Protein AF-A0A2Z6MAR0-F1 (afdb_monomer_lite)

Radius of gyration: 30.91 Å; chains: 1; bounding box: 47×18×83 Å

Foldseek 3Di:
DVVVVVVVVVVVVVVVVVVCVVVPCPDPVDCVVVPPPPDPACDPVCVVRDDPDDPDPDDDDDDVVNVDPDDDDD

Structure (mmCIF, N/CA/C/O backbone):
data_AF-A0A2Z6MAR0-F1
#
_entry.id   AF-A0A2Z6MAR0-F1
#
loop_
_atom_site.group_PDB
_atom_site.id
_atom_site.type_symbol
_atom_site.label_atom_id
_atom_site.label_alt_id
_atom_site.label_comp_id
_atom_site.label_asym_id
_atom_site.label_entity_id
_atom_site.label_seq_id
_atom_site.pdbx_PDB_ins_code
_atom_site.Cartn_x
_atom_site.Cartn_y
_atom_site.Cartn_z
_atom_site.occupancy
_atom_site.B_iso_or_equiv
_atom_site.auth_seq_id
_atom_site.auth_comp_id
_atom_site.auth_asym_id
_atom_site.auth_atom_id
_atom_site.pdbx_PDB_model_num
ATOM 1 N N . MET A 1 1 ? -7.546 1.137 60.519 1.00 63.12 1 MET A N 1
ATOM 2 C CA . MET A 1 1 ? -7.166 2.090 59.453 1.00 63.12 1 MET A CA 1
ATOM 3 C C . MET A 1 1 ? -6.477 1.411 58.274 1.00 63.12 1 MET A C 1
ATOM 5 O O . MET A 1 1 ? -7.040 1.440 57.195 1.00 63.12 1 MET A O 1
ATOM 9 N N . ALA A 1 2 ? -5.333 0.736 58.437 1.00 80.12 2 ALA A N 1
ATOM 10 C CA . ALA A 1 2 ? -4.641 0.103 57.300 1.00 80.12 2 ALA A CA 1
ATOM 11 C C . ALA A 1 2 ? -5.476 -0.977 56.578 1.00 80.12 2 ALA A C 1
ATOM 13 O O . ALA A 1 2 ? -5.585 -0.942 55.362 1.00 80.12 2 ALA A O 1
ATOM 14 N N . LYS A 1 3 ? -6.142 -1.885 57.312 1.00 82.25 3 LYS A N 1
ATOM 15 C CA . LYS A 1 3 ? -7.023 -2.911 56.711 1.00 82.25 3 LYS A CA 1
ATOM 16 C C . LYS A 1 3 ? -8.199 -2.315 55.933 1.00 82.25 3 LYS A C 1
ATOM 18 O O . LYS A 1 3 ? -8.485 -2.770 54.836 1.00 82.25 3 LYS A O 1
ATOM 23 N N . THR A 1 4 ? -8.861 -1.296 56.479 1.00 89.19 4 THR A N 1
ATOM 24 C CA . THR A 1 4 ? -9.984 -0.628 55.806 1.00 89.19 4 THR A CA 1
ATOM 25 C C . THR A 1 4 ? -9.521 0.134 54.566 1.00 89.19 4 THR A C 1
ATOM 27 O O . THR A 1 4 ? -10.165 0.039 53.531 1.00 89.19 4 THR A O 1
ATOM 30 N N . MET A 1 5 ? -8.368 0.805 54.627 1.00 89.12 5 MET A N 1
ATOM 31 C CA . MET A 1 5 ? -7.749 1.444 53.459 1.00 89.12 5 MET A CA 1
ATOM 32 C C . MET A 1 5 ? -7.360 0.426 52.380 1.00 89.12 5 MET A C 1
ATOM 34 O O . MET A 1 5 ? -7.597 0.667 51.203 1.00 89.12 5 MET A O 1
ATOM 38 N N . LEU A 1 6 ? -6.823 -0.732 52.775 1.00 92.88 6 LEU A N 1
ATOM 39 C CA . LEU A 1 6 ? -6.434 -1.805 51.856 1.00 92.88 6 LEU A CA 1
ATOM 40 C C . LEU A 1 6 ? -7.663 -2.388 51.140 1.00 92.88 6 LEU A C 1
ATOM 42 O O . LEU A 1 6 ? -7.647 -2.547 49.923 1.00 92.88 6 LEU A O 1
ATOM 46 N N . VAL A 1 7 ? -8.760 -2.624 51.868 1.00 94.00 7 VAL A N 1
ATOM 47 C CA . VAL A 1 7 ? -10.032 -3.090 51.285 1.00 94.00 7 VAL A CA 1
ATOM 48 C C . VAL A 1 7 ? -10.597 -2.069 50.297 1.00 94.00 7 VAL A C 1
ATOM 50 O O . VAL A 1 7 ? -10.969 -2.443 49.187 1.00 94.00 7 VAL A O 1
ATOM 53 N N . VAL A 1 8 ? -10.610 -0.783 50.659 1.00 94.62 8 VAL A N 1
ATOM 54 C CA . VAL A 1 8 ? -11.073 0.289 49.763 1.00 94.62 8 VAL A CA 1
ATOM 55 C C . VAL A 1 8 ? -10.206 0.353 48.504 1.00 94.62 8 VAL A C 1
ATOM 57 O O . VAL A 1 8 ? -10.736 0.390 47.396 1.00 94.62 8 VAL A O 1
ATOM 60 N N . PHE A 1 9 ? -8.884 0.281 48.649 1.00 94.12 9 PHE A N 1
ATOM 61 C CA . PHE A 1 9 ? -7.954 0.326 47.524 1.00 94.12 9 PHE A CA 1
ATOM 62 C C . PHE A 1 9 ? -8.133 -0.860 46.565 1.00 94.12 9 PHE A C 1
ATOM 64 O O . PHE A 1 9 ? -8.255 -0.661 45.358 1.00 94.12 9 PHE A O 1
ATOM 71 N N . LEU A 1 10 ? -8.238 -2.086 47.089 1.00 93.75 10 LEU A N 1
ATOM 72 C CA . LEU A 1 10 ? -8.501 -3.273 46.268 1.00 93.75 10 LEU A CA 1
ATOM 73 C C . LEU A 1 10 ? -9.869 -3.203 45.583 1.00 93.75 10 LEU A C 1
ATOM 75 O O . LEU A 1 10 ? -9.981 -3.564 44.414 1.00 93.75 10 LEU A O 1
ATOM 79 N N . SER A 1 11 ? -10.895 -2.695 46.273 1.00 92.88 11 SER A N 1
ATOM 80 C CA . SER A 1 11 ? -12.222 -2.517 45.674 1.00 92.88 11 SER A CA 1
ATOM 81 C C . SER A 1 11 ? -12.203 -1.507 44.523 1.00 92.88 11 SER A C 1
ATOM 83 O O . SER A 1 11 ? -12.784 -1.767 43.473 1.00 92.88 11 SER A O 1
ATOM 85 N N . ALA A 1 12 ? -11.463 -0.404 44.670 1.00 93.25 12 ALA A N 1
ATOM 86 C CA . ALA A 1 12 ? -11.298 0.590 43.618 1.00 93.25 12 ALA A CA 1
ATOM 87 C C . ALA A 1 12 ? -10.547 0.015 42.407 1.00 93.25 12 ALA A C 1
ATOM 89 O O . ALA A 1 12 ? -10.971 0.229 41.275 1.00 93.25 12 ALA A O 1
ATOM 90 N N . LEU A 1 13 ? -9.487 -0.773 42.624 1.00 90.69 13 LEU A N 1
ATOM 91 C CA . LEU A 1 13 ? -8.753 -1.433 41.537 1.00 90.69 13 LEU A CA 1
ATOM 92 C C . LEU A 1 13 ? -9.625 -2.426 40.754 1.00 90.69 13 LEU A C 1
ATOM 94 O O . LEU A 1 13 ? -9.553 -2.458 39.526 1.00 90.69 13 LEU A O 1
ATOM 98 N N . MET A 1 14 ? -10.474 -3.191 41.446 1.00 90.25 14 MET A N 1
ATOM 99 C CA . MET A 1 14 ? -11.429 -4.108 40.810 1.00 90.25 14 MET A CA 1
ATOM 100 C C . MET A 1 14 ? -12.496 -3.368 39.996 1.00 90.25 14 MET A C 1
ATOM 102 O O . MET A 1 14 ? -12.938 -3.868 38.970 1.00 90.25 14 MET A O 1
ATOM 106 N N . ILE A 1 15 ? -12.905 -2.172 40.422 1.00 90.56 15 ILE A N 1
ATOM 107 C CA . ILE A 1 15 ? -13.822 -1.327 39.648 1.00 90.56 15 ILE A CA 1
ATOM 108 C C . ILE A 1 15 ? -13.105 -0.760 38.413 1.00 90.56 15 ILE A C 1
ATOM 110 O O . ILE A 1 15 ? -13.657 -0.786 37.317 1.00 90.56 15 ILE A O 1
ATOM 114 N N . CYS A 1 16 ? -11.859 -0.299 38.561 1.00 84.94 16 CYS A N 1
ATOM 115 C CA . CYS A 1 16 ? -11.055 0.229 37.458 1.00 84.94 16 CYS A CA 1
ATOM 116 C C . CYS A 1 16 ? -10.803 -0.806 36.350 1.00 84.94 16 CYS A C 1
ATOM 118 O O . CYS A 1 16 ? -10.808 -0.443 35.173 1.00 84.94 16 CYS A O 1
ATOM 120 N N . SER A 1 17 ? -10.616 -2.087 36.688 1.00 81.75 17 SER A N 1
ATOM 121 C CA . SER A 1 17 ? -10.384 -3.135 35.685 1.00 81.75 17 SER A CA 1
ATOM 122 C C . SER A 1 17 ? -11.596 -3.373 34.776 1.00 81.75 17 SER A C 1
ATOM 124 O O . SER A 1 17 ? -11.409 -3.649 33.590 1.00 81.75 17 SER A O 1
ATOM 126 N N . LEU A 1 18 ? -12.825 -3.154 35.258 1.00 80.19 18 LEU A N 1
ATOM 127 C CA . LEU A 1 18 ? -14.038 -3.240 34.431 1.00 80.19 18 LEU A CA 1
ATOM 128 C C . LEU A 1 18 ? -14.055 -2.194 33.303 1.00 80.19 18 LEU A C 1
ATOM 130 O O . LEU A 1 18 ? -14.596 -2.447 32.230 1.00 80.19 18 LEU A O 1
ATOM 134 N N . PHE A 1 19 ? -13.417 -1.036 33.501 1.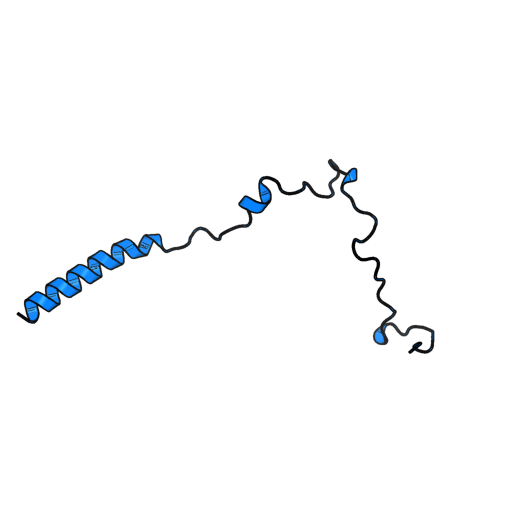00 75.25 19 PHE A N 1
ATOM 135 C CA . PHE A 1 19 ? -13.323 0.003 32.470 1.00 75.25 19 PHE A CA 1
ATOM 136 C C . PHE A 1 19 ? -12.251 -0.288 31.408 1.00 75.25 19 PHE A C 1
ATOM 138 O O . PHE A 1 19 ? -12.327 0.254 30.305 1.00 75.25 19 PHE A O 1
ATOM 145 N N . THR A 1 20 ? -11.278 -1.162 31.698 1.00 68.50 20 THR A N 1
ATOM 146 C CA . THR A 1 20 ? -10.184 -1.498 30.764 1.00 68.50 20 THR A CA 1
ATOM 147 C C . THR A 1 20 ? -10.594 -2.436 29.627 1.00 68.50 20 THR A C 1
ATOM 149 O O . THR A 1 20 ? -9.907 -2.483 28.609 1.00 68.50 20 THR A O 1
ATOM 152 N N . GLN A 1 21 ? -11.743 -3.112 29.736 1.00 61.50 21 GLN A N 1
ATOM 153 C CA . GLN A 1 21 ? -12.250 -4.009 28.687 1.00 61.50 21 GLN A CA 1
ATOM 154 C C . GLN A 1 21 ? -12.624 -3.274 27.387 1.00 61.50 21 GLN A C 1
ATOM 156 O O . GLN A 1 21 ? -12.594 -3.865 26.316 1.00 61.50 21 GLN A O 1
ATOM 161 N N . ASN A 1 22 ? -12.897 -1.965 27.447 1.00 57.44 22 ASN A N 1
ATOM 162 C CA . ASN A 1 22 ? -13.206 -1.153 26.261 1.00 57.44 22 ASN A CA 1
ATOM 163 C C . ASN A 1 22 ? -11.957 -0.661 25.502 1.00 57.44 22 ASN A C 1
ATOM 165 O O . ASN A 1 22 ? -12.084 0.117 24.557 1.00 57.44 22 ASN A O 1
ATOM 169 N N . VAL A 1 23 ? -10.754 -1.059 25.934 1.00 57.66 23 VAL A N 1
ATOM 170 C CA . VAL A 1 23 ? -9.475 -0.682 25.304 1.00 57.66 23 VAL A CA 1
ATOM 171 C C . VAL A 1 23 ? -8.914 -1.818 24.443 1.00 57.66 23 VAL A C 1
ATOM 173 O O . VAL A 1 23 ? -7.886 -1.641 23.789 1.00 57.66 23 VAL A O 1
ATOM 176 N N . GLU A 1 24 ? -9.595 -2.969 24.370 1.00 57.38 24 GLU A N 1
ATOM 177 C CA . GLU A 1 24 ? -9.353 -3.925 23.293 1.00 57.38 24 GLU A CA 1
ATOM 178 C C . GLU A 1 24 ? -9.712 -3.232 21.978 1.00 57.38 24 GLU A C 1
ATOM 180 O O . GLU A 1 24 ? -10.873 -3.087 21.600 1.00 57.38 24 GLU A O 1
ATOM 185 N N . ALA A 1 25 ? -8.687 -2.699 21.317 1.00 57.38 25 ALA A N 1
ATOM 186 C CA . ALA A 1 25 ? -8.774 -2.075 20.014 1.00 57.38 25 ALA A CA 1
ATOM 187 C C . ALA A 1 25 ? -9.108 -3.147 18.965 1.00 57.38 25 ALA A C 1
ATOM 189 O O . ALA A 1 25 ? -8.283 -3.507 18.133 1.00 57.38 25 ALA A O 1
ATOM 190 N N . GLU A 1 26 ? -10.339 -3.656 18.990 1.00 55.22 26 GLU A N 1
ATOM 191 C CA . GLU A 1 26 ? -10.883 -4.568 17.979 1.00 55.22 26 GLU A CA 1
ATOM 192 C C . GLU A 1 26 ? -10.950 -3.880 16.603 1.00 55.22 26 GLU A C 1
ATOM 194 O O . GLU A 1 26 ? -10.961 -4.507 15.545 1.00 55.22 26 GLU A O 1
ATOM 199 N N . LYS A 1 27 ? -10.925 -2.544 16.604 1.00 58.72 27 LYS A N 1
ATOM 200 C CA . LYS A 1 27 ? -10.754 -1.731 15.408 1.00 58.72 27 LYS A CA 1
ATOM 201 C C . LYS A 1 27 ? -9.272 -1.525 15.148 1.00 58.72 27 LYS A C 1
ATOM 203 O O . LYS A 1 27 ? -8.705 -0.489 15.493 1.00 58.72 27 LYS A O 1
ATOM 208 N N . VAL A 1 28 ? -8.673 -2.470 14.425 1.00 60.06 28 VAL A N 1
ATOM 209 C CA . VAL A 1 28 ? -7.593 -2.111 13.501 1.00 60.06 28 VAL A CA 1
ATOM 210 C C . VAL A 1 28 ? -8.092 -0.882 12.741 1.00 60.06 28 VAL A C 1
ATOM 212 O O . VAL A 1 28 ? -9.156 -0.928 12.118 1.00 60.06 28 VAL A O 1
ATOM 215 N N . ILE A 1 29 ? -7.377 0.237 12.842 1.00 59.56 29 ILE A N 1
ATOM 216 C CA . ILE A 1 29 ? -7.629 1.426 12.022 1.00 59.56 29 ILE A CA 1
ATOM 217 C C . ILE A 1 29 ? -7.286 1.039 10.584 1.00 59.56 29 ILE A C 1
ATOM 219 O O . ILE A 1 29 ? -6.187 1.260 10.086 1.00 59.56 29 ILE A O 1
ATOM 223 N N . GLY A 1 30 ? -8.217 0.344 9.938 1.00 63.12 30 GLY A N 1
ATOM 224 C CA . GLY A 1 30 ? -8.126 0.002 8.539 1.00 63.12 30 GLY A CA 1
ATOM 225 C C . GLY A 1 30 ? -8.235 1.275 7.716 1.00 63.12 30 GLY A C 1
ATOM 226 O O . G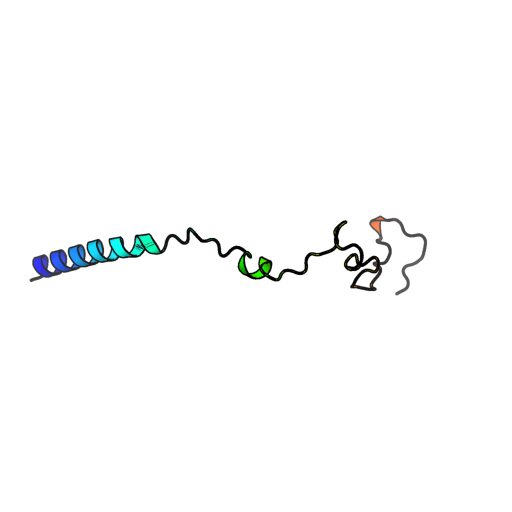LY A 1 30 ? -8.904 2.239 8.094 1.00 63.12 30 GLY A O 1
ATOM 227 N N . TYR A 1 31 ? -7.642 1.258 6.531 1.00 62.06 31 TYR A N 1
ATOM 228 C CA . TYR A 1 31 ? -7.712 2.352 5.566 1.00 62.06 31 TYR A CA 1
ATOM 229 C C . TYR A 1 31 ? -9.123 2.575 4.973 1.00 62.06 31 TYR A C 1
ATOM 231 O O . TYR A 1 31 ? -9.264 3.182 3.916 1.00 62.06 31 TYR A O 1
ATOM 239 N N . GLY A 1 32 ? -10.193 2.131 5.641 1.00 60.25 32 GLY A N 1
ATOM 240 C CA . GLY A 1 32 ? -11.577 2.290 5.189 1.00 60.25 32 GLY A CA 1
ATOM 241 C C . GLY A 1 32 ? -11.978 3.755 4.985 1.00 60.25 32 GLY A C 1
ATOM 242 O O . GLY A 1 32 ? -12.717 4.063 4.053 1.00 60.25 32 GLY A O 1
ATOM 243 N N . ALA A 1 33 ? -11.419 4.679 5.776 1.00 60.16 33 ALA A N 1
ATOM 244 C CA . ALA A 1 33 ? -11.589 6.119 5.560 1.00 60.16 33 ALA A CA 1
ATOM 245 C C . ALA A 1 33 ? -10.831 6.644 4.323 1.00 60.16 33 ALA A C 1
ATOM 247 O O . ALA A 1 33 ? -11.296 7.586 3.687 1.00 60.16 33 ALA A O 1
ATOM 248 N N . ILE A 1 34 ? -9.712 6.014 3.939 1.00 61.31 34 ILE A N 1
ATOM 249 C CA . ILE A 1 34 ? -8.984 6.327 2.695 1.00 61.31 34 ILE A CA 1
ATOM 250 C C . ILE A 1 34 ? -9.770 5.828 1.470 1.00 61.31 34 ILE A C 1
ATOM 252 O O . ILE A 1 34 ? -9.701 6.432 0.405 1.00 61.31 34 ILE A O 1
ATOM 256 N N . GLY A 1 35 ? -10.574 4.771 1.628 1.00 63.09 35 GLY A N 1
ATOM 257 C CA . GLY A 1 35 ? -11.367 4.166 0.555 1.00 63.09 35 GLY A CA 1
ATOM 258 C C . GLY A 1 35 ? -12.572 4.983 0.082 1.00 63.09 35 GLY A C 1
ATOM 259 O O . GLY A 1 35 ? -12.949 4.888 -1.082 1.00 63.09 35 GLY A O 1
ATOM 260 N N . ARG A 1 36 ? -13.190 5.792 0.956 1.00 62.88 36 ARG A N 1
ATOM 261 C CA . ARG A 1 36 ? -14.510 6.399 0.680 1.00 62.88 36 ARG A CA 1
ATOM 262 C C . ARG A 1 36 ? -14.508 7.394 -0.490 1.00 62.88 36 ARG A C 1
ATOM 264 O O . ARG A 1 36 ? -15.537 7.557 -1.128 1.00 62.88 36 ARG A O 1
ATOM 271 N N . ASN A 1 37 ? -13.353 7.993 -0.782 1.00 65.38 37 ASN A N 1
ATOM 272 C CA . ASN A 1 37 ? -13.091 8.812 -1.971 1.00 65.38 37 ASN A CA 1
ATOM 273 C C . ASN A 1 37 ? -11.796 8.359 -2.666 1.00 65.38 37 ASN A C 1
ATOM 275 O O . ASN A 1 37 ? -11.077 9.176 -3.245 1.00 65.38 37 ASN A O 1
ATOM 279 N N . ALA A 1 38 ? -11.445 7.075 -2.544 1.00 71.19 38 ALA A N 1
ATOM 280 C CA . ALA A 1 38 ? -10.264 6.557 -3.211 1.00 71.19 38 ALA A CA 1
ATOM 281 C C . ALA A 1 38 ? -10.437 6.709 -4.721 1.00 71.19 38 ALA A C 1
ATOM 283 O O . ALA A 1 38 ? -11.492 6.399 -5.275 1.00 71.19 38 ALA A O 1
ATOM 284 N N . ASN A 1 39 ? -9.378 7.181 -5.379 1.00 74.19 39 ASN A N 1
ATOM 285 C CA . ASN A 1 39 ? -9.302 7.173 -6.830 1.00 74.19 39 ASN A CA 1
ATOM 286 C C . ASN A 1 39 ? -9.630 5.746 -7.318 1.00 74.19 39 ASN A C 1
ATOM 288 O O . ASN A 1 39 ? -8.944 4.820 -6.874 1.00 74.19 39 ASN A O 1
ATOM 292 N N . PRO A 1 40 ? -10.633 5.542 -8.196 1.00 83.19 40 PRO A N 1
ATOM 293 C CA . PRO A 1 40 ? -11.064 4.203 -8.614 1.00 83.19 40 PRO A CA 1
ATOM 294 C C . PRO A 1 40 ? -9.955 3.389 -9.296 1.00 83.19 40 PRO A C 1
ATOM 296 O O . PRO A 1 40 ? -10.079 2.173 -9.432 1.00 83.19 40 PRO A O 1
ATOM 299 N N . GLY A 1 41 ? -8.850 4.043 -9.664 1.00 83.81 41 GLY A N 1
ATOM 300 C CA . GLY A 1 41 ? -7.669 3.401 -10.215 1.00 83.81 41 GLY A CA 1
ATOM 301 C C . GLY A 1 41 ? -7.902 2.899 -11.637 1.00 83.81 41 GLY A C 1
ATOM 302 O O . GLY A 1 41 ? -9.001 2.973 -12.185 1.00 83.81 41 GLY A O 1
ATOM 303 N N . CYS A 1 42 ? -6.835 2.400 -12.253 1.00 86.81 42 CYS A N 1
ATOM 304 C CA . CYS A 1 42 ? -6.923 1.759 -13.560 1.00 86.81 42 CYS A CA 1
ATOM 305 C C . CYS A 1 42 ? -7.806 0.508 -13.462 1.00 86.81 42 CYS A C 1
ATOM 307 O O . CYS A 1 42 ? -7.533 -0.394 -12.668 1.00 86.81 42 CYS A O 1
ATOM 309 N N . SER A 1 43 ? -8.868 0.453 -14.259 1.00 88.31 43 SER A N 1
ATOM 310 C CA . SER A 1 43 ? -9.765 -0.701 -14.345 1.00 88.31 43 SER A CA 1
ATOM 311 C C . SER A 1 43 ? -10.434 -0.744 -15.722 1.00 88.31 43 SER A C 1
ATOM 313 O O . SER A 1 43 ? -10.449 0.274 -16.410 1.00 88.31 43 SER A O 1
ATOM 315 N N . PRO A 1 44 ? -11.066 -1.860 -16.129 1.00 91.06 44 PRO A N 1
ATOM 316 C CA . PRO A 1 44 ? -11.816 -1.908 -17.388 1.00 91.06 44 PRO A CA 1
ATOM 317 C C . PRO A 1 44 ? -12.938 -0.861 -17.494 1.00 91.06 44 PRO A C 1
ATOM 319 O O . PRO A 1 44 ? -13.323 -0.490 -18.597 1.00 91.06 44 PRO A O 1
ATOM 322 N N . LYS A 1 45 ? -13.467 -0.387 -16.355 1.00 91.50 45 LYS A N 1
ATOM 323 C CA . LYS A 1 45 ? -14.474 0.686 -16.296 1.00 91.50 45 LYS A CA 1
ATOM 324 C C . LYS A 1 45 ? -13.865 2.092 -16.334 1.00 91.50 45 LYS A C 1
ATOM 326 O O . LYS A 1 45 ? -14.580 3.024 -16.675 1.00 91.50 45 LYS A O 1
ATOM 331 N N . HIS A 1 46 ? -12.585 2.216 -15.983 1.00 89.75 46 HIS A N 1
ATOM 332 C CA . HIS A 1 46 ? -11.826 3.468 -15.955 1.00 89.75 46 HIS A CA 1
ATOM 333 C C . HIS A 1 46 ? -10.485 3.327 -16.700 1.00 89.75 46 HIS A C 1
ATOM 335 O O . HIS A 1 46 ? -9.417 3.447 -16.081 1.00 89.75 46 HIS A O 1
ATOM 341 N N . PRO A 1 47 ? -10.499 3.008 -18.010 1.00 88.94 47 PRO A N 1
ATOM 342 C CA . PRO A 1 47 ? -9.276 2.855 -18.795 1.00 88.94 47 PRO A CA 1
ATOM 343 C C . PRO A 1 47 ? -8.480 4.164 -18.901 1.00 88.94 47 PRO A C 1
ATOM 345 O O . PRO A 1 47 ? -7.259 4.136 -19.006 1.00 88.94 47 PRO A O 1
ATOM 348 N N . GLU A 1 48 ? -9.141 5.318 -18.802 1.00 87.62 48 GLU A N 1
ATOM 349 C CA . GLU A 1 48 ? -8.520 6.645 -18.811 1.00 87.62 48 GLU A CA 1
ATOM 350 C C . GLU A 1 48 ? -7.570 6.887 -17.628 1.00 87.62 48 GLU A C 1
ATOM 352 O O . GLU A 1 48 ? -6.677 7.731 -17.706 1.00 87.62 48 GLU A O 1
ATOM 357 N N . LEU A 1 49 ? -7.745 6.146 -16.529 1.00 86.81 49 LEU A N 1
ATOM 358 C CA . LEU A 1 49 ? -6.895 6.236 -15.340 1.00 86.81 49 LEU A CA 1
ATOM 359 C C . LEU A 1 49 ? -5.676 5.307 -15.413 1.00 86.81 49 LEU A C 1
ATOM 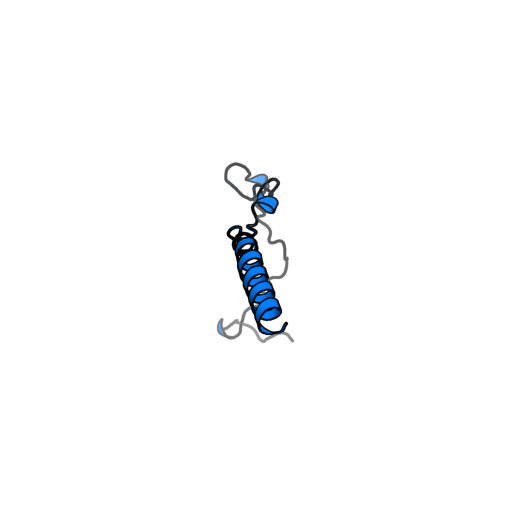361 O O . LEU A 1 49 ? -4.812 5.348 -14.528 1.00 86.81 49 LEU A O 1
ATOM 365 N N . CYS A 1 50 ? -5.584 4.476 -16.451 1.00 85.81 50 CYS A N 1
ATOM 366 C CA . CYS A 1 50 ? -4.422 3.646 -16.719 1.00 85.81 50 CYS A CA 1
ATOM 367 C C . CYS A 1 50 ? -3.282 4.523 -17.236 1.00 85.81 50 CYS A C 1
ATOM 369 O O . CYS A 1 50 ? -3.299 5.041 -18.349 1.00 85.81 50 CYS A O 1
ATOM 371 N N . LYS A 1 51 ? -2.278 4.734 -16.382 1.00 81.25 51 LYS A N 1
ATOM 372 C CA . LYS A 1 51 ? -1.055 5.428 -16.776 1.00 81.25 51 LYS A CA 1
ATOM 373 C C . LYS A 1 51 ? -0.119 4.433 -17.451 1.00 81.25 51 LYS A C 1
ATOM 375 O O . LYS A 1 51 ? 0.581 3.694 -16.768 1.00 81.25 51 LYS A O 1
ATOM 380 N N . ASP A 1 52 ? -0.057 4.482 -18.776 1.00 76.12 52 ASP A N 1
ATOM 381 C CA . ASP A 1 52 ? 0.915 3.696 -19.555 1.00 76.12 52 ASP A CA 1
ATOM 382 C C . ASP A 1 52 ? 2.351 4.208 -19.382 1.00 76.12 52 ASP A C 1
ATOM 384 O O . ASP A 1 52 ? 3.326 3.501 -19.634 1.00 76.12 52 ASP A O 1
ATOM 388 N N . LYS A 1 53 ? 2.491 5.465 -18.946 1.00 79.25 53 LYS A N 1
ATOM 389 C CA . LYS A 1 53 ? 3.783 6.091 -18.678 1.00 79.25 53 LYS A CA 1
ATOM 390 C C . LYS A 1 53 ? 4.103 6.006 -17.185 1.00 79.25 53 LYS A C 1
ATOM 392 O O . LYS A 1 53 ? 3.282 6.439 -16.369 1.00 79.25 53 LYS A O 1
ATOM 397 N N . PRO A 1 54 ? 5.292 5.502 -16.811 1.00 78.19 54 PRO A N 1
ATOM 398 C CA . PRO A 1 54 ? 5.699 5.461 -15.417 1.00 78.19 54 PRO A CA 1
ATOM 399 C C . PRO A 1 54 ? 5.781 6.882 -14.852 1.00 78.19 54 PRO A C 1
ATOM 401 O O . PRO A 1 54 ? 6.236 7.809 -15.519 1.00 78.19 54 PRO A O 1
ATOM 404 N N . ALA A 1 55 ? 5.345 7.052 -13.601 1.00 82.56 55 ALA A N 1
ATOM 405 C CA . ALA A 1 55 ? 5.416 8.346 -12.920 1.00 82.56 55 ALA A CA 1
ATOM 406 C C . ALA A 1 55 ? 6.866 8.815 -12.719 1.00 82.56 55 ALA A C 1
ATOM 408 O O . ALA A 1 55 ? 7.136 10.012 -12.721 1.00 82.56 55 ALA A O 1
ATOM 409 N N . ASN A 1 56 ? 7.792 7.866 -12.558 1.00 84.19 56 ASN A N 1
ATOM 410 C CA . ASN A 1 56 ? 9.217 8.139 -12.517 1.00 84.19 56 ASN A CA 1
ATOM 411 C C . ASN A 1 56 ? 9.821 7.913 -13.915 1.00 84.19 56 ASN A C 1
ATOM 413 O O . ASN A 1 56 ? 9.771 6.780 -14.401 1.00 84.19 56 ASN A O 1
ATOM 417 N N . PRO A 1 57 ? 10.416 8.938 -14.550 1.00 83.25 57 PRO A N 1
ATOM 418 C CA . PRO A 1 57 ? 11.081 8.780 -15.841 1.00 83.25 57 PRO A CA 1
ATOM 419 C C . PRO A 1 57 ? 12.426 8.039 -15.744 1.00 83.25 57 PRO A C 1
ATOM 421 O O . PRO A 1 57 ? 13.024 7.733 -16.772 1.00 83.25 57 PRO A O 1
ATOM 424 N N . TYR A 1 58 ? 12.932 7.764 -14.536 1.00 85.94 58 TYR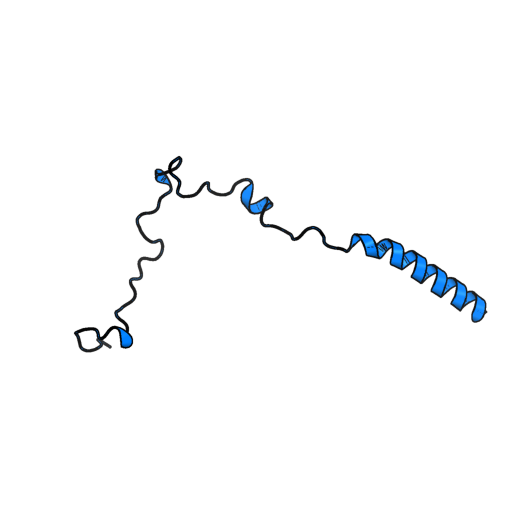 A N 1
ATOM 425 C CA . TYR A 1 58 ? 14.204 7.077 -14.336 1.00 85.94 58 TYR A CA 1
ATOM 426 C C . TYR A 1 58 ? 14.164 5.634 -14.854 1.00 85.94 58 TYR A C 1
ATOM 428 O O . TYR A 1 58 ? 13.475 4.768 -14.309 1.00 85.94 58 TYR A O 1
ATOM 436 N N . THR A 1 59 ? 14.987 5.352 -15.860 1.00 81.88 59 THR A N 1
ATOM 437 C CA . THR A 1 59 ? 15.289 3.994 -16.311 1.00 81.88 59 THR A CA 1
ATOM 438 C C . THR A 1 59 ? 16.562 3.513 -15.640 1.00 81.88 59 THR A C 1
ATOM 440 O O . THR A 1 59 ? 17.634 4.093 -15.827 1.00 81.88 59 THR A O 1
ATOM 443 N N . ARG A 1 60 ? 16.462 2.429 -14.870 1.00 82.81 60 ARG A N 1
ATOM 444 C CA . ARG A 1 60 ? 17.639 1.842 -14.239 1.00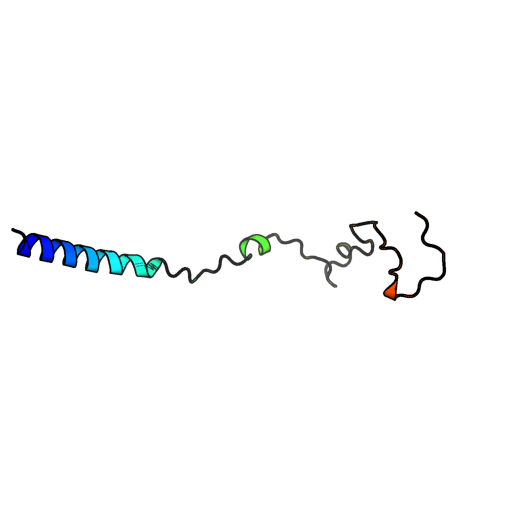 82.81 60 ARG A CA 1
ATOM 445 C C . ARG A 1 60 ? 18.608 1.332 -15.305 1.00 82.81 60 ARG A C 1
ATOM 447 O O . ARG A 1 60 ? 18.207 0.610 -16.215 1.00 82.81 60 ARG A O 1
ATOM 454 N N . GLY A 1 61 ? 19.882 1.683 -15.152 1.00 83.19 61 GLY A N 1
ATOM 455 C CA . GLY A 1 61 ? 20.958 1.139 -15.973 1.00 83.19 61 GLY A CA 1
ATOM 456 C C . GLY A 1 61 ? 21.095 -0.378 -15.823 1.00 83.19 61 GLY A C 1
ATOM 457 O O . GLY A 1 61 ? 20.505 -1.013 -14.945 1.00 83.19 61 GLY A O 1
ATOM 458 N N . CYS A 1 62 ? 21.892 -0.977 -16.697 1.00 83.56 62 CYS A N 1
ATOM 459 C CA . CYS A 1 62 ? 22.138 -2.406 -16.647 1.00 83.56 62 CYS A CA 1
ATOM 460 C C . CYS A 1 62 ? 23.060 -2.760 -15.456 1.00 83.56 62 CYS A C 1
ATOM 462 O O . CYS A 1 62 ? 24.061 -2.095 -15.207 1.00 83.56 62 CYS A O 1
ATOM 464 N N . GLU A 1 63 ? 22.697 -3.788 -14.683 1.00 83.31 63 GLU A N 1
ATOM 465 C CA . GLU A 1 63 ? 23.473 -4.241 -13.518 1.00 83.31 63 GLU A CA 1
ATOM 466 C C . GLU A 1 63 ? 24.631 -5.152 -13.922 1.00 83.31 63 GLU A C 1
ATOM 468 O O . GLU A 1 63 ? 24.485 -5.963 -14.832 1.00 83.31 63 GLU A O 1
ATOM 473 N N . ALA A 1 64 ? 25.730 -5.145 -13.162 1.00 75.75 64 ALA A N 1
ATOM 474 C CA . ALA A 1 64 ? 26.879 -6.021 -13.414 1.00 75.75 64 ALA A CA 1
ATOM 475 C C . ALA A 1 64 ? 26.503 -7.518 -13.529 1.00 75.75 64 ALA A C 1
ATOM 477 O O . ALA A 1 64 ? 27.001 -8.211 -14.417 1.00 75.75 64 ALA A O 1
ATOM 478 N N . ILE A 1 65 ? 25.557 -8.008 -12.711 1.00 79.12 65 ILE A N 1
ATOM 479 C CA . ILE A 1 65 ? 25.065 -9.401 -12.779 1.00 79.12 65 ILE A CA 1
ATOM 480 C C . ILE A 1 65 ? 24.394 -9.737 -14.121 1.00 79.12 65 ILE A C 1
ATOM 482 O O . ILE A 1 65 ? 24.393 -10.890 -14.549 1.00 79.12 65 ILE A O 1
ATOM 486 N N . LYS A 1 66 ? 23.869 -8.726 -14.823 1.00 81.38 66 LYS A N 1
ATOM 487 C CA . LYS A 1 66 ? 23.217 -8.855 -16.131 1.00 81.38 66 LYS A CA 1
ATOM 488 C C . LYS A 1 66 ? 24.209 -8.837 -17.301 1.00 81.38 66 LYS A C 1
ATOM 490 O O . LYS A 1 66 ? 23.771 -8.877 -18.446 1.00 81.38 66 LYS A O 1
ATOM 495 N N . LYS A 1 67 ? 25.527 -8.818 -17.031 1.00 78.69 67 LYS A N 1
ATOM 496 C CA . LYS A 1 67 ? 26.613 -8.927 -18.029 1.00 78.69 67 LYS A CA 1
ATOM 497 C C . LYS A 1 67 ? 26.435 -7.967 -19.215 1.00 78.69 67 LYS A C 1
ATOM 499 O O . LYS A 1 67 ? 26.486 -8.363 -20.380 1.00 78.69 67 LYS A O 1
ATOM 504 N N . CYS A 1 68 ? 26.191 -6.702 -18.900 1.00 81.06 68 CYS A N 1
ATOM 505 C CA . CYS A 1 68 ? 25.967 -5.628 -19.864 1.00 81.06 68 CYS A CA 1
ATOM 506 C C . CYS A 1 68 ? 27.154 -5.498 -20.826 1.00 81.06 68 CYS A C 1
ATOM 508 O O . CYS A 1 68 ? 28.308 -5.529 -20.399 1.00 81.06 68 CYS A O 1
ATOM 510 N N . ARG A 1 69 ? 26.888 -5.342 -22.127 1.00 75.62 69 ARG A N 1
ATOM 511 C CA . ARG A 1 69 ? 27.941 -5.132 -23.129 1.00 75.62 69 ARG A CA 1
ATOM 512 C C . ARG A 1 69 ? 28.270 -3.640 -23.213 1.00 75.62 69 ARG A C 1
ATOM 514 O O . ARG A 1 69 ? 27.515 -2.886 -23.812 1.00 75.62 69 ARG A O 1
ATOM 521 N N . GLY A 1 70 ? 29.375 -3.236 -22.592 1.00 70.12 70 GLY A N 1
ATOM 522 C CA . GLY A 1 70 ? 29.888 -1.862 -22.596 1.00 70.12 70 GLY A CA 1
ATOM 523 C C . GLY A 1 70 ? 30.665 -1.553 -21.316 1.00 70.12 70 GLY A C 1
ATOM 524 O O . GLY A 1 70 ? 30.308 -2.042 -20.246 1.00 70.12 70 GLY A O 1
ATOM 525 N N . VAL A 1 71 ? 31.749 -0.781 -21.428 1.00 61.25 71 VAL A N 1
ATOM 526 C CA . VAL A 1 71 ? 32.518 -0.282 -20.272 1.00 61.25 71 VAL A CA 1
ATOM 527 C C . VAL A 1 71 ? 31.596 0.616 -19.432 1.00 61.25 71 VAL A C 1
ATOM 529 O O . VAL A 1 71 ? 30.823 1.367 -20.033 1.00 61.25 71 VAL A O 1
ATOM 532 N N . PRO A 1 72 ? 31.630 0.571 -18.084 1.00 53.72 72 PRO A N 1
ATOM 533 C CA . PRO A 1 72 ? 30.823 1.477 -17.278 1.00 53.72 72 PRO A CA 1
ATOM 534 C C . PRO A 1 72 ? 31.298 2.903 -17.561 1.00 53.72 72 PRO A C 1
ATOM 536 O O . PRO A 1 72 ? 32.440 3.246 -17.262 1.00 53.72 72 PRO A O 1
ATOM 539 N N . SER A 1 73 ? 30.452 3.719 -18.181 1.00 59.31 73 SER A N 1
ATOM 540 C CA . SER A 1 73 ? 30.666 5.161 -18.231 1.00 5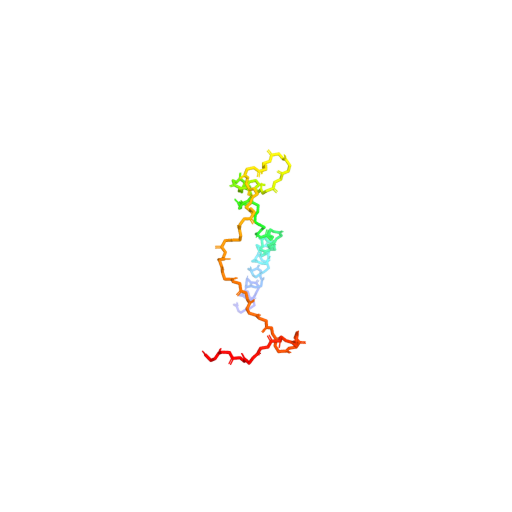9.31 73 SER A CA 1
ATOM 541 C C . SER A 1 73 ? 30.513 5.700 -16.810 1.00 59.31 73 SER A C 1
ATOM 543 O O . SER A 1 73 ? 29.447 5.530 -16.209 1.00 59.31 73 SER A O 1
ATOM 545 N N . ALA A 1 74 ? 31.620 6.240 -16.294 1.00 51.78 74 ALA A N 1
ATOM 546 C CA . ALA A 1 74 ? 31.725 6.937 -15.016 1.00 51.78 74 ALA A CA 1
ATOM 547 C C . ALA A 1 74 ? 30.807 8.164 -14.952 1.00 51.78 74 ALA A C 1
ATOM 549 O O . ALA A 1 74 ? 30.571 8.775 -16.021 1.00 51.78 74 ALA A O 1
#

pLDDT: mean 76.85, std 12.57, range [51.78, 94.62]

InterPro domains:
  IPR008801 Rapid ALkalinization Factor [PF05498] (17-70)

Organism: Trifolium subterraneum (NCBI:txid3900)

Secondary structure (DSSP, 8-state):
-HHHHHHHHHHHHHHHHHHHGGG-------THHHHTT----SBTTBGGG---S-SS-PPPPPPGGG--SS----

Sequence (74 aa):
MAKTMLVVFLSALMICSLFTQNVEAEKVIGYGAIGRNANPGCSPKHPELCKDKPANPYTRGCEAIKKCRGVPSA